Protein AF-A0A523T835-F1 (afdb_monomer)

Radius of gyration: 15.01 Å; Cα contacts (8 Å, |Δi|>4): 104; chains: 1; bounding box: 53×27×34 Å

Structure (mmCIF, N/CA/C/O backbone):
data_AF-A0A523T835-F1
#
_entry.id   AF-A0A523T835-F1
#
loop_
_atom_site.group_PDB
_atom_site.id
_atom_site.type_symbol
_atom_site.label_atom_id
_atom_site.label_alt_id
_atom_site.label_comp_id
_atom_site.label_asym_id
_atom_site.label_entity_id
_atom_site.label_seq_id
_atom_site.pdbx_PDB_ins_code
_atom_site.Cartn_x
_atom_site.Cartn_y
_atom_site.Cartn_z
_atom_site.occupancy
_atom_site.B_iso_or_equiv
_atom_site.auth_seq_id
_atom_site.auth_comp_id
_atom_site.auth_asym_id
_atom_site.auth_atom_id
_atom_site.pdbx_PDB_model_num
ATOM 1 N N . MET A 1 1 ? -20.025 5.435 13.285 1.00 67.69 1 MET A N 1
ATOM 2 C CA . MET A 1 1 ? -20.430 5.707 11.892 1.00 67.69 1 MET A CA 1
ATOM 3 C C . MET A 1 1 ? -19.232 6.279 11.142 1.00 67.69 1 MET A C 1
ATOM 5 O O . MET A 1 1 ? -18.517 7.094 11.726 1.00 67.69 1 MET A O 1
ATOM 9 N N . ILE A 1 2 ? -18.955 5.784 9.934 1.00 79.88 2 ILE A N 1
ATOM 10 C CA . ILE A 1 2 ? -17.940 6.351 9.030 1.00 79.88 2 ILE A CA 1
ATOM 11 C C . ILE A 1 2 ? -18.500 7.686 8.517 1.00 79.88 2 ILE A C 1
ATOM 13 O O . ILE A 1 2 ? -19.673 7.741 8.165 1.00 79.88 2 ILE A O 1
ATOM 17 N N . THR A 1 3 ? -17.712 8.759 8.558 1.00 91.94 3 THR A N 1
ATOM 18 C CA . THR A 1 3 ? -18.139 10.083 8.076 1.00 91.94 3 THR A CA 1
ATOM 19 C C . THR A 1 3 ? -17.921 10.203 6.568 1.00 91.94 3 THR A C 1
ATOM 21 O O . THR A 1 3 ? -17.078 9.491 6.020 1.00 91.94 3 THR A O 1
ATOM 24 N N . GLU A 1 4 ? -18.611 11.138 5.909 1.00 91.50 4 GLU A N 1
ATOM 25 C CA . GLU A 1 4 ? -18.407 11.440 4.479 1.00 91.50 4 GLU A CA 1
ATOM 26 C C . GLU A 1 4 ? -16.932 11.733 4.164 1.00 91.50 4 GLU A C 1
ATOM 28 O O . GLU A 1 4 ? -16.380 11.194 3.209 1.00 91.50 4 GLU A O 1
ATOM 33 N N . ASN A 1 5 ? -16.239 12.472 5.040 1.00 93.88 5 ASN A N 1
ATOM 34 C CA . ASN A 1 5 ? -14.802 12.731 4.898 1.00 93.88 5 ASN A CA 1
ATOM 35 C C . ASN A 1 5 ? -13.959 11.445 4.901 1.00 93.88 5 ASN A C 1
ATOM 37 O O . ASN A 1 5 ? -12.998 11.339 4.143 1.00 93.88 5 ASN A O 1
ATOM 41 N N . ILE A 1 6 ? -14.301 10.457 5.739 1.00 95.06 6 ILE A N 1
ATOM 42 C CA . ILE A 1 6 ? -13.588 9.171 5.754 1.00 95.06 6 ILE A CA 1
ATOM 43 C C . ILE A 1 6 ? -13.910 8.379 4.486 1.00 95.06 6 ILE A C 1
ATOM 45 O O . ILE A 1 6 ? -13.009 7.759 3.934 1.00 95.06 6 ILE A O 1
ATOM 49 N N . GLN A 1 7 ? -15.154 8.407 3.998 1.00 95.94 7 GLN A N 1
ATOM 50 C CA . GLN A 1 7 ? -15.514 7.747 2.737 1.00 95.94 7 GLN A CA 1
ATOM 51 C C . GLN A 1 7 ? -14.749 8.344 1.553 1.00 95.94 7 GLN A C 1
ATOM 53 O O . GLN A 1 7 ? -14.174 7.593 0.769 1.00 95.94 7 GLN A O 1
ATOM 58 N N . ALA A 1 8 ? -14.670 9.674 1.466 1.00 97.25 8 ALA A N 1
ATOM 59 C CA . ALA A 1 8 ? -13.894 10.365 0.441 1.00 97.25 8 ALA A CA 1
ATOM 60 C C . ALA A 1 8 ? -12.400 10.015 0.527 1.00 97.25 8 ALA A C 1
ATOM 62 O O . ALA A 1 8 ? -11.775 9.707 -0.485 1.00 97.25 8 ALA A O 1
ATOM 63 N N . LEU A 1 9 ? -11.833 9.983 1.740 1.00 96.50 9 LEU A N 1
ATOM 64 C CA . LEU A 1 9 ? -10.443 9.577 1.944 1.00 96.50 9 LEU A CA 1
ATOM 65 C C . LEU A 1 9 ? -10.204 8.118 1.533 1.00 96.50 9 LEU A C 1
ATOM 67 O O . LEU A 1 9 ? -9.196 7.824 0.899 1.00 96.50 9 LEU A O 1
ATOM 71 N N . VAL A 1 10 ? -11.112 7.205 1.882 1.00 97.94 10 VAL A N 1
ATOM 72 C CA . VAL A 1 10 ? -11.040 5.793 1.481 1.00 97.94 10 VAL A CA 1
ATOM 73 C C . VAL A 1 10 ? -11.068 5.669 -0.039 1.00 97.94 10 VAL A C 1
ATOM 75 O O . VAL A 1 10 ? -10.192 5.011 -0.591 1.00 97.94 10 VAL A O 1
ATOM 78 N N . ALA A 1 11 ? -12.017 6.330 -0.707 1.00 98.19 11 ALA A N 1
ATOM 79 C CA . ALA A 1 11 ? -12.136 6.308 -2.163 1.00 98.19 11 ALA A CA 1
ATOM 80 C C . ALA A 1 11 ? -10.857 6.823 -2.838 1.00 98.19 11 ALA A C 1
ATOM 82 O O . ALA A 1 11 ? -10.283 6.129 -3.669 1.00 98.19 11 ALA A O 1
ATOM 83 N N . TYR A 1 12 ? -10.342 7.968 -2.386 1.00 98.31 12 TYR A N 1
ATOM 84 C CA . TYR A 1 12 ? -9.093 8.538 -2.891 1.00 98.31 12 TYR A CA 1
ATOM 85 C C . TYR A 1 12 ? -7.884 7.605 -2.696 1.00 98.31 12 TYR A C 1
ATOM 87 O O . TYR A 1 12 ? -7.012 7.491 -3.554 1.00 98.31 12 TYR A O 1
ATOM 95 N N . ARG A 1 13 ? -7.801 6.906 -1.556 1.00 98.31 13 ARG A N 1
ATOM 96 C CA . ARG A 1 13 ? -6.720 5.938 -1.313 1.00 98.31 13 ARG A CA 1
ATOM 97 C C . ARG A 1 13 ? -6.843 4.696 -2.189 1.00 98.31 13 ARG A C 1
ATOM 99 O O . ARG A 1 13 ? -5.814 4.154 -2.572 1.00 98.31 13 ARG A O 1
ATOM 106 N N . LEU A 1 14 ? -8.056 4.249 -2.497 1.00 98.69 14 LEU A N 1
ATOM 107 C CA . LEU A 1 14 ? -8.262 3.138 -3.425 1.00 98.69 14 LEU A CA 1
ATOM 108 C C . LEU A 1 14 ? -7.921 3.540 -4.864 1.00 98.69 14 LEU A C 1
ATOM 110 O O . LEU A 1 14 ? -7.221 2.788 -5.524 1.00 98.69 14 LEU A O 1
ATOM 114 N N . GLU A 1 15 ? -8.270 4.754 -5.293 1.00 98.81 15 GLU A N 1
ATOM 115 C CA . GLU A 1 15 ? -7.841 5.302 -6.590 1.00 98.81 15 GLU A CA 1
ATOM 116 C C . GLU A 1 15 ? -6.309 5.303 -6.719 1.00 98.81 15 GLU A C 1
ATOM 118 O O . GLU A 1 15 ? -5.756 4.745 -7.663 1.00 98.81 15 GLU A O 1
ATOM 123 N N . GLN A 1 16 ? -5.597 5.804 -5.703 1.00 98.75 16 GLN A N 1
ATOM 124 C CA . GLN A 1 16 ? -4.128 5.748 -5.659 1.00 98.75 16 GLN A CA 1
ATOM 125 C C . GLN A 1 16 ? -3.577 4.311 -5.703 1.00 98.75 16 GLN A C 1
ATOM 127 O O . GLN A 1 16 ? -2.484 4.076 -6.233 1.00 98.75 16 GLN A O 1
ATOM 132 N N . ALA A 1 17 ? -4.291 3.356 -5.098 1.00 98.81 17 ALA A N 1
ATOM 133 C CA . ALA A 1 17 ? -3.905 1.952 -5.105 1.00 98.81 17 ALA A CA 1
ATOM 134 C C . ALA A 1 17 ? -4.043 1.348 -6.508 1.00 98.81 17 ALA A C 1
ATOM 136 O O . ALA A 1 17 ? -3.103 0.703 -6.976 1.00 98.81 17 ALA A O 1
ATOM 137 N N . ASP A 1 18 ? -5.161 1.615 -7.181 1.00 98.81 18 ASP A N 1
ATOM 138 C CA . ASP A 1 18 ? -5.452 1.141 -8.534 1.00 98.81 18 ASP A CA 1
ATOM 139 C C . ASP A 1 18 ? -4.475 1.744 -9.556 1.00 98.81 18 ASP A C 1
ATOM 141 O O . ASP A 1 18 ? -3.826 1.001 -10.295 1.00 98.81 18 ASP A O 1
ATOM 145 N N . GLU A 1 19 ? -4.243 3.061 -9.514 1.00 98.88 19 GLU A N 1
ATOM 146 C CA . GLU A 1 19 ? -3.241 3.736 -10.356 1.00 98.88 19 GLU A CA 1
ATOM 147 C C . GLU A 1 19 ? -1.838 3.137 -10.178 1.00 98.88 19 GLU A C 1
ATOM 149 O O . GLU A 1 19 ? -1.095 2.923 -11.141 1.00 98.88 19 GLU A O 1
ATOM 154 N N . SER A 1 20 ? -1.455 2.850 -8.929 1.00 98.81 20 SER A N 1
ATOM 155 C CA . SER A 1 20 ? -0.154 2.254 -8.622 1.00 98.81 20 SER A CA 1
ATOM 156 C C . SER A 1 20 ? -0.057 0.814 -9.125 1.00 98.81 20 SER A C 1
ATOM 158 O O . SER A 1 20 ? 1.005 0.408 -9.599 1.00 98.81 20 SER A O 1
ATOM 160 N N . LEU A 1 21 ? -1.141 0.039 -9.046 1.00 98.81 21 LEU A N 1
ATOM 161 C CA . LEU A 1 21 ? -1.182 -1.333 -9.543 1.00 98.81 21 LEU A CA 1
ATOM 162 C C . LEU A 1 21 ? -1.070 -1.374 -11.070 1.00 98.81 21 LEU A C 1
ATOM 164 O O . LEU A 1 21 ? -0.307 -2.178 -11.609 1.00 98.81 21 LEU A O 1
ATOM 168 N N . ASP A 1 22 ? -1.771 -0.483 -11.765 1.00 98.81 22 ASP A N 1
ATOM 169 C CA . ASP A 1 22 ? -1.691 -0.384 -13.220 1.00 98.81 22 ASP A CA 1
ATOM 170 C C . ASP A 1 22 ? -0.304 0.074 -13.675 1.00 98.81 22 ASP A C 1
ATOM 172 O O . ASP A 1 22 ? 0.287 -0.530 -14.574 1.00 98.81 22 ASP A O 1
ATOM 176 N N . ALA A 1 23 ? 0.293 1.049 -12.984 1.00 98.75 23 ALA A N 1
ATOM 177 C CA . ALA A 1 23 ? 1.685 1.418 -13.219 1.00 98.75 23 ALA A CA 1
ATOM 178 C C . ALA A 1 23 ? 2.640 0.232 -12.996 1.00 98.75 23 ALA A C 1
ATOM 180 O O . ALA A 1 23 ? 3.558 0.031 -13.790 1.00 98.75 23 ALA A O 1
ATOM 181 N N . ALA A 1 24 ? 2.431 -0.572 -11.946 1.00 98.62 24 ALA A N 1
ATOM 182 C CA . ALA A 1 24 ? 3.252 -1.751 -11.673 1.00 98.62 24 ALA A CA 1
ATOM 183 C C . ALA A 1 24 ? 3.191 -2.772 -12.817 1.00 98.62 24 ALA A C 1
ATOM 185 O O . ALA A 1 24 ? 4.234 -3.275 -13.232 1.00 98.62 24 ALA A O 1
ATOM 186 N N . ARG A 1 25 ? 1.993 -3.028 -13.361 1.00 98.62 25 ARG A N 1
ATOM 187 C CA . ARG A 1 25 ? 1.786 -3.919 -14.515 1.00 98.62 25 ARG A CA 1
ATOM 188 C C . ARG A 1 25 ? 2.517 -3.416 -15.756 1.00 98.62 25 ARG A C 1
ATOM 190 O O . ARG A 1 25 ? 3.308 -4.153 -16.330 1.00 98.62 25 ARG A O 1
ATOM 197 N N . ILE A 1 26 ? 2.338 -2.139 -16.102 1.00 98.75 26 ILE A N 1
ATOM 198 C CA . ILE A 1 26 ? 3.009 -1.523 -17.258 1.00 98.75 26 ILE A CA 1
ATOM 199 C C . ILE A 1 26 ? 4.533 -1.623 -17.122 1.00 98.75 26 ILE A C 1
ATOM 201 O O . ILE A 1 26 ? 5.226 -1.924 -18.089 1.00 98.75 26 ILE A O 1
ATOM 205 N N . LEU A 1 27 ? 5.077 -1.359 -15.932 1.00 98.38 27 LEU A N 1
ATOM 206 C CA . LEU A 1 27 ? 6.520 -1.421 -15.693 1.00 98.38 27 LEU A CA 1
ATOM 207 C C . LEU A 1 27 ? 7.052 -2.853 -15.793 1.00 98.38 27 LEU A C 1
ATOM 209 O O . LEU A 1 27 ? 8.126 -3.056 -16.360 1.00 98.38 27 LEU A O 1
ATOM 213 N N . LEU A 1 28 ? 6.296 -3.829 -15.292 1.00 97.62 28 LEU A N 1
ATOM 214 C CA . LEU A 1 28 ? 6.645 -5.242 -15.394 1.00 97.62 28 LEU A CA 1
ATOM 215 C C . LEU A 1 28 ? 6.676 -5.704 -16.857 1.00 97.62 28 LEU A C 1
ATOM 217 O O . LEU A 1 28 ? 7.654 -6.312 -17.283 1.00 97.62 28 LEU A O 1
ATOM 221 N N . ASP A 1 29 ? 5.679 -5.318 -17.658 1.00 98.25 29 ASP A N 1
ATOM 222 C CA . ASP A 1 29 ? 5.624 -5.620 -19.098 1.00 98.25 29 ASP A CA 1
ATOM 223 C C . ASP A 1 29 ? 6.797 -5.004 -19.878 1.00 98.25 29 ASP A C 1
ATOM 225 O O . ASP A 1 29 ? 7.175 -5.469 -20.954 1.00 98.25 29 ASP A O 1
ATOM 229 N N . ARG A 1 30 ? 7.394 -3.938 -19.335 1.00 97.94 30 ARG A N 1
ATOM 230 C CA . ARG A 1 30 ? 8.580 -3.271 -19.885 1.00 97.94 30 ARG A CA 1
ATOM 231 C C . ARG A 1 30 ? 9.889 -3.779 -19.282 1.00 97.94 30 ARG A C 1
ATOM 233 O O . ARG A 1 30 ? 10.927 -3.180 -19.554 1.00 97.94 30 ARG A O 1
ATOM 240 N N . THR A 1 31 ? 9.871 -4.859 -18.498 1.00 95.94 31 THR A N 1
ATOM 241 C CA . THR A 1 31 ? 11.047 -5.435 -17.809 1.00 95.94 31 THR A CA 1
ATOM 242 C C . THR A 1 31 ? 11.747 -4.451 -16.860 1.00 95.94 31 THR A C 1
ATOM 244 O O . THR A 1 31 ? 12.948 -4.526 -16.611 1.00 95.94 31 THR A O 1
ATOM 247 N N . LEU A 1 32 ? 10.993 -3.484 -16.327 1.00 96.12 32 LEU A N 1
ATOM 248 C CA . LEU A 1 32 ? 11.469 -2.495 -15.359 1.00 96.12 32 LEU A CA 1
ATOM 249 C C . LEU A 1 32 ? 11.180 -2.972 -13.930 1.00 96.12 32 LEU A C 1
ATOM 251 O O . LEU A 1 32 ? 10.494 -2.296 -13.160 1.00 96.12 32 LEU A O 1
ATOM 255 N N . ASP A 1 33 ? 11.718 -4.140 -13.574 1.00 93.81 33 ASP A N 1
ATOM 256 C CA . ASP A 1 33 ? 11.348 -4.913 -12.379 1.00 93.81 33 ASP A CA 1
ATOM 257 C C . ASP A 1 33 ? 11.463 -4.116 -11.078 1.00 93.81 33 ASP A C 1
ATOM 259 O O . ASP A 1 33 ? 10.538 -4.100 -10.267 1.00 93.81 33 ASP A O 1
ATOM 263 N N . ARG A 1 34 ? 12.564 -3.377 -10.893 1.00 94.50 34 ARG A N 1
ATOM 264 C CA . ARG A 1 34 ? 12.763 -2.523 -9.710 1.00 94.50 34 ARG A CA 1
ATOM 265 C C . ARG A 1 34 ? 11.619 -1.521 -9.543 1.00 94.50 34 ARG A C 1
ATOM 267 O O . ARG A 1 34 ? 11.093 -1.340 -8.445 1.00 94.50 34 ARG A O 1
ATOM 274 N N . SER A 1 35 ? 11.245 -0.848 -10.628 1.00 96.25 35 SER A N 1
ATOM 275 C CA . SER A 1 35 ? 10.170 0.141 -10.608 1.00 96.25 35 SER A CA 1
ATOM 276 C C . SER A 1 35 ? 8.806 -0.532 -10.453 1.00 96.25 35 SER A C 1
ATOM 278 O O . SER A 1 35 ? 7.955 -0.002 -9.740 1.00 96.25 35 SER A O 1
ATOM 280 N N . ALA A 1 36 ? 8.610 -1.706 -11.056 1.00 97.88 36 ALA A N 1
ATOM 281 C CA . ALA A 1 36 ? 7.391 -2.495 -10.915 1.00 97.88 36 ALA A CA 1
ATOM 282 C C . ALA A 1 36 ? 7.158 -2.925 -9.457 1.00 97.88 36 ALA A C 1
ATOM 284 O O . ALA A 1 36 ? 6.082 -2.685 -8.916 1.00 97.88 36 ALA A O 1
ATOM 285 N N . VAL A 1 37 ? 8.187 -3.457 -8.786 1.00 97.50 37 VAL A N 1
ATOM 286 C CA . VAL A 1 37 ? 8.158 -3.815 -7.355 1.00 97.50 37 VAL A CA 1
ATOM 287 C C . VAL A 1 37 ? 7.789 -2.611 -6.495 1.00 97.50 37 VAL A C 1
ATOM 289 O O . VAL A 1 37 ? 6.943 -2.715 -5.605 1.00 97.50 37 VAL A O 1
ATOM 292 N N . ASN A 1 38 ? 8.402 -1.454 -6.759 1.00 97.69 38 ASN A N 1
ATOM 293 C CA . ASN A 1 38 ? 8.093 -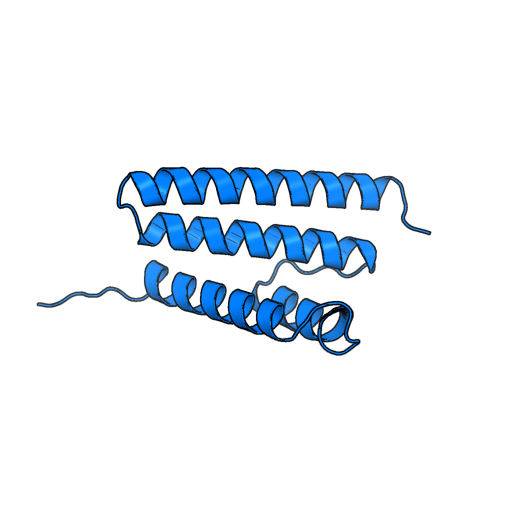0.233 -6.026 1.00 97.69 38 ASN A CA 1
ATOM 294 C C . ASN A 1 38 ? 6.609 0.128 -6.152 1.00 97.69 38 ASN A C 1
ATOM 296 O O . ASN A 1 38 ? 5.937 0.314 -5.135 1.00 97.69 38 ASN A O 1
ATOM 300 N N . ARG A 1 39 ? 6.076 0.151 -7.377 1.00 98.38 39 ARG A N 1
ATOM 301 C CA . ARG A 1 39 ? 4.666 0.472 -7.621 1.00 98.38 39 ARG A CA 1
ATOM 302 C C . ARG A 1 39 ? 3.708 -0.568 -7.042 1.00 98.38 39 ARG A C 1
ATOM 304 O O . ARG A 1 39 ? 2.713 -0.177 -6.436 1.00 98.38 39 ARG A O 1
ATOM 311 N N . ALA A 1 40 ? 4.045 -1.854 -7.112 1.00 98.50 40 ALA A N 1
ATOM 312 C CA . ALA A 1 40 ? 3.253 -2.922 -6.507 1.00 98.50 40 ALA A CA 1
ATOM 313 C C . ALA A 1 40 ? 3.140 -2.752 -4.983 1.00 98.50 40 ALA A C 1
ATOM 315 O O . ALA A 1 40 ? 2.044 -2.827 -4.428 1.00 98.50 40 ALA A O 1
ATOM 316 N N . TYR A 1 41 ? 4.245 -2.434 -4.301 1.00 98.50 41 TYR A N 1
ATOM 317 C CA . TYR A 1 41 ? 4.202 -2.140 -2.870 1.00 98.50 41 TYR A CA 1
ATOM 318 C C . TYR A 1 41 ? 3.342 -0.905 -2.555 1.00 98.50 41 TYR A C 1
ATOM 320 O O . TYR A 1 41 ? 2.556 -0.932 -1.608 1.00 98.50 41 TYR A O 1
ATOM 328 N N . TYR A 1 42 ? 3.462 0.179 -3.332 1.00 98.56 42 TYR A N 1
ATOM 329 C CA . TYR A 1 42 ? 2.648 1.377 -3.102 1.00 98.56 42 TYR A CA 1
ATOM 330 C C . TYR A 1 42 ? 1.152 1.111 -3.289 1.00 98.56 42 TYR A C 1
ATOM 332 O O . TYR A 1 42 ? 0.365 1.612 -2.486 1.00 98.56 42 TYR A O 1
ATOM 340 N N . ALA A 1 43 ? 0.763 0.263 -4.245 1.00 98.81 43 ALA A N 1
ATOM 341 C CA . ALA A 1 43 ? -0.623 -0.178 -4.386 1.00 98.81 43 ALA A CA 1
ATOM 342 C C . ALA A 1 43 ? -1.148 -0.812 -3.084 1.00 98.81 43 ALA A C 1
ATOM 344 O O . ALA A 1 43 ? -2.172 -0.395 -2.539 1.00 98.81 43 ALA A O 1
ATOM 345 N N . MET A 1 44 ? -0.388 -1.752 -2.513 1.00 98.69 44 MET A N 1
ATOM 346 C CA . MET A 1 44 ? -0.740 -2.390 -1.239 1.00 98.69 44 MET A CA 1
ATOM 347 C C . MET A 1 44 ? -0.755 -1.392 -0.074 1.00 98.69 44 MET A C 1
ATOM 349 O O . MET A 1 44 ? -1.653 -1.422 0.767 1.00 98.69 44 MET A O 1
ATOM 353 N N . PHE A 1 45 ? 0.220 -0.483 -0.023 1.00 98.69 45 PHE A N 1
ATOM 354 C CA . PHE A 1 45 ? 0.315 0.532 1.022 1.00 98.69 45 PHE A CA 1
ATOM 355 C C . PHE A 1 45 ? -0.904 1.461 1.020 1.00 98.69 45 PHE A C 1
ATOM 357 O O . PHE A 1 45 ? -1.479 1.712 2.080 1.00 98.69 45 PHE A O 1
ATOM 364 N N . TYR A 1 46 ? -1.341 1.935 -0.148 1.00 98.75 46 TYR A N 1
ATOM 365 C CA . TYR A 1 46 ? -2.526 2.781 -0.250 1.00 98.75 46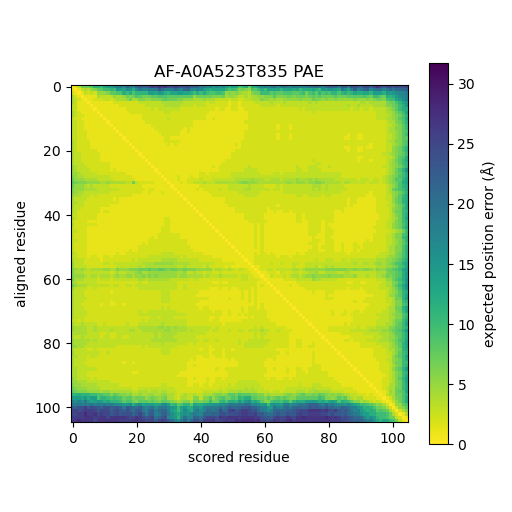 TYR A CA 1
ATOM 366 C C . TYR A 1 46 ? -3.811 2.034 0.120 1.00 98.75 46 TYR A C 1
ATOM 368 O O . TYR A 1 46 ? -4.618 2.579 0.876 1.00 98.75 46 TYR A O 1
ATOM 376 N N . ALA A 1 47 ? -3.956 0.769 -0.285 1.00 98.62 47 ALA A N 1
ATOM 377 C CA . ALA A 1 47 ? -5.070 -0.072 0.152 1.00 98.62 47 ALA A CA 1
ATOM 378 C C . ALA A 1 47 ? -5.101 -0.240 1.686 1.00 98.62 47 ALA A C 1
ATOM 380 O O . ALA A 1 47 ? -6.156 -0.123 2.314 1.00 98.62 47 ALA A O 1
ATOM 381 N N . VAL A 1 48 ? -3.940 -0.425 2.324 1.00 98.62 48 VAL A N 1
ATOM 382 C CA . VAL A 1 48 ? -3.828 -0.469 3.791 1.00 98.62 48 VAL A CA 1
ATOM 383 C C . VAL A 1 48 ? -4.209 0.868 4.428 1.00 98.62 48 VAL A C 1
ATOM 385 O O . VAL A 1 48 ? -4.928 0.877 5.426 1.00 98.62 48 VAL A O 1
ATOM 388 N N . LEU A 1 49 ? -3.785 2.006 3.869 1.00 98.44 49 LEU A N 1
ATOM 389 C CA . LEU A 1 49 ? -4.207 3.321 4.368 1.00 98.44 49 LEU A CA 1
ATOM 390 C C . LEU A 1 49 ? -5.726 3.510 4.265 1.00 98.44 49 LEU A C 1
ATOM 392 O O . LEU A 1 49 ? -6.326 4.059 5.191 1.00 98.44 49 LEU A O 1
ATOM 396 N N . ALA A 1 50 ? -6.350 3.021 3.190 1.00 98.19 50 ALA A N 1
ATOM 397 C CA . ALA A 1 50 ? -7.802 3.026 3.038 1.00 98.19 50 ALA A CA 1
ATOM 398 C C . ALA A 1 50 ? -8.471 2.214 4.162 1.00 98.19 50 ALA A C 1
ATOM 400 O O . ALA A 1 50 ? -9.353 2.716 4.859 1.00 98.19 50 ALA A O 1
ATOM 401 N N . LEU A 1 51 ? -7.993 0.992 4.423 1.00 97.88 51 LEU A N 1
ATOM 402 C CA . LEU A 1 51 ? -8.488 0.159 5.524 1.00 97.88 51 LEU A CA 1
ATOM 403 C C . LEU A 1 51 ? -8.336 0.855 6.883 1.00 97.88 51 LEU A C 1
ATOM 405 O O . LEU A 1 51 ? -9.293 0.923 7.655 1.00 97.88 51 LEU A O 1
ATOM 409 N N . LEU A 1 52 ? -7.164 1.416 7.178 1.00 97.81 52 LEU A N 1
ATOM 410 C CA . LEU A 1 52 ? -6.900 2.106 8.443 1.00 97.81 52 LEU A CA 1
ATOM 411 C C . LEU A 1 52 ? -7.811 3.322 8.649 1.00 97.81 52 LEU A C 1
ATOM 413 O O . LEU A 1 52 ? -8.313 3.519 9.762 1.00 97.81 52 LEU A O 1
ATOM 417 N N . ALA A 1 53 ? -8.117 4.065 7.583 1.00 96.81 53 ALA A N 1
ATOM 418 C CA . ALA A 1 53 ? -9.061 5.176 7.635 1.00 96.81 53 ALA A CA 1
ATOM 419 C C . ALA A 1 53 ? -10.458 4.725 8.106 1.00 96.81 53 ALA A C 1
ATOM 421 O O . ALA A 1 53 ? -11.068 5.397 8.941 1.00 96.81 53 ALA A O 1
ATOM 422 N N . THR A 1 54 ? -10.935 3.539 7.694 1.00 95.69 54 THR A N 1
ATOM 423 C CA . THR A 1 54 ? -12.226 2.987 8.172 1.00 95.69 54 THR A CA 1
ATOM 424 C C . THR A 1 54 ? -12.258 2.747 9.687 1.00 95.69 54 THR A C 1
ATOM 426 O O . THR A 1 54 ? -13.323 2.776 10.307 1.00 95.69 54 THR A O 1
ATOM 429 N N . ARG A 1 55 ? -11.085 2.559 10.306 1.00 94.75 55 ARG A N 1
ATOM 430 C CA . ARG A 1 55 ? -10.894 2.384 11.754 1.00 94.75 55 ARG A CA 1
ATOM 431 C C . ARG A 1 55 ? -10.432 3.665 12.454 1.00 94.75 55 ARG A C 1
ATOM 433 O O . ARG A 1 55 ? -10.058 3.602 13.624 1.00 94.75 55 ARG A O 1
ATOM 440 N N . LYS A 1 56 ? -10.462 4.818 11.770 1.00 94.06 56 LYS A N 1
ATOM 441 C CA . LYS A 1 56 ? -9.959 6.112 12.274 1.00 94.06 56 LYS A CA 1
ATOM 442 C C . LYS A 1 56 ? -8.514 6.015 12.781 1.00 94.06 56 LYS A C 1
ATOM 444 O O . LYS A 1 56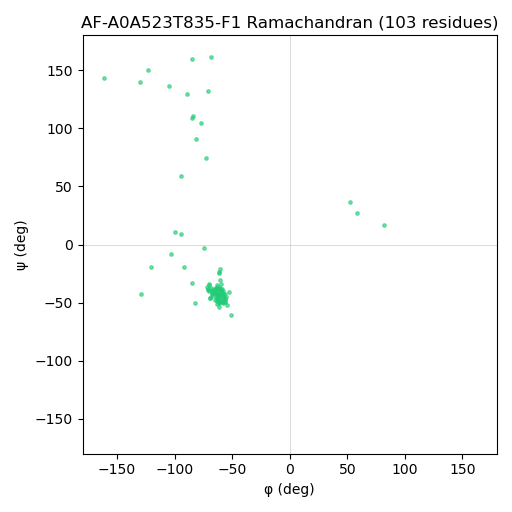 ? -8.152 6.600 13.801 1.00 94.06 56 LYS A O 1
ATOM 449 N N . ARG A 1 57 ? -7.701 5.204 12.102 1.00 95.00 57 ARG A N 1
ATOM 450 C CA . ARG A 1 57 ? -6.264 5.079 12.336 1.00 95.00 57 ARG A CA 1
ATOM 451 C C . ARG A 1 57 ? -5.536 5.796 11.215 1.00 95.00 57 ARG A C 1
ATOM 453 O O . ARG A 1 57 ? -5.872 5.624 10.049 1.00 95.00 57 ARG A O 1
ATOM 460 N N . GLU A 1 58 ? -4.508 6.547 11.575 1.00 89.69 58 GLU A N 1
ATOM 461 C CA . GLU A 1 58 ? -3.714 7.308 10.621 1.00 89.69 58 GLU A CA 1
ATOM 462 C C . GLU A 1 58 ? -2.231 7.045 10.845 1.00 89.69 58 GLU A C 1
ATOM 464 O O . GLU A 1 58 ? -1.749 6.924 11.972 1.00 89.69 58 GLU A O 1
ATOM 469 N N . THR A 1 59 ? -1.504 6.931 9.744 1.00 95.06 59 THR A N 1
ATOM 470 C CA . THR A 1 59 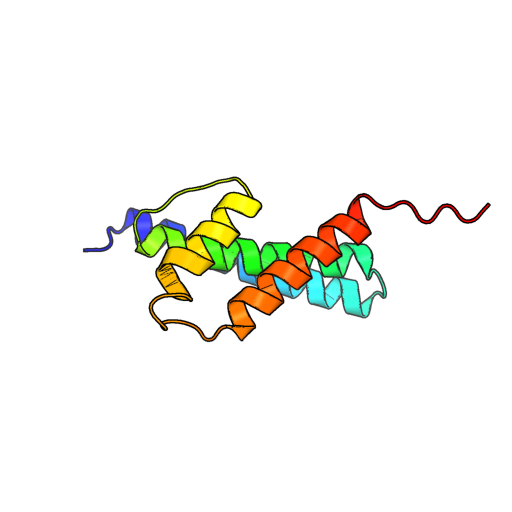? -0.048 6.854 9.723 1.00 95.06 59 THR A CA 1
ATOM 471 C C . THR A 1 59 ? 0.426 7.205 8.324 1.00 95.06 59 THR A C 1
ATOM 473 O O . THR A 1 59 ? -0.196 6.836 7.332 1.00 95.06 59 THR A O 1
ATOM 476 N N . SER A 1 60 ? 1.554 7.896 8.240 1.00 90.44 60 SER A N 1
ATOM 477 C CA . SER A 1 60 ? 2.285 8.111 6.989 1.00 90.44 60 SER A CA 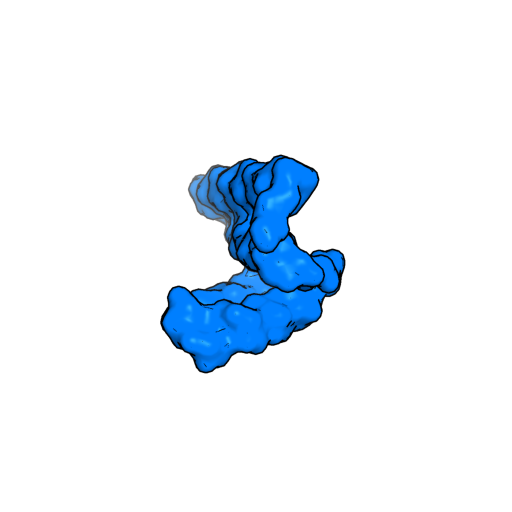1
ATOM 478 C C . SER A 1 60 ? 3.521 7.215 6.882 1.00 90.44 60 SER A C 1
ATOM 480 O O . SER A 1 60 ? 4.162 7.156 5.837 1.00 90.44 60 SER A O 1
ATOM 482 N N . LYS A 1 61 ? 3.869 6.498 7.959 1.00 96.81 61 LYS A N 1
ATOM 483 C CA . LYS A 1 61 ? 5.055 5.641 8.022 1.00 96.81 61 LYS A CA 1
ATOM 484 C C . LYS A 1 61 ? 4.714 4.233 7.548 1.00 96.81 61 LYS A C 1
ATOM 486 O O . LYS A 1 61 ? 3.801 3.613 8.090 1.00 96.81 61 LYS A O 1
ATOM 491 N N . HIS A 1 62 ? 5.514 3.708 6.621 1.00 96.75 62 HIS A N 1
ATOM 492 C CA . HIS A 1 62 ? 5.390 2.354 6.071 1.00 96.75 62 HIS A CA 1
ATOM 493 C C . HIS A 1 62 ? 5.299 1.263 7.147 1.00 96.75 62 HIS A C 1
ATOM 495 O O . HIS A 1 62 ? 4.259 0.625 7.277 1.00 96.75 62 HIS A O 1
ATOM 501 N N . GLY A 1 63 ? 6.321 1.121 7.999 1.00 96.94 63 GLY A N 1
ATOM 502 C CA . GLY A 1 63 ? 6.307 0.113 9.070 1.00 96.94 63 GLY A CA 1
ATOM 503 C C . GLY A 1 63 ? 5.152 0.292 10.066 1.00 96.94 63 GLY A C 1
ATOM 504 O O . GLY A 1 63 ? 4.622 -0.686 10.591 1.00 96.94 63 GLY A O 1
ATOM 505 N N . GLY A 1 64 ? 4.704 1.536 10.279 1.00 97.88 64 GLY A N 1
ATOM 506 C CA . GLY A 1 64 ? 3.526 1.835 11.096 1.00 97.88 64 GLY A CA 1
ATOM 507 C C . GLY A 1 64 ? 2.225 1.339 10.460 1.00 97.88 64 GLY A C 1
ATOM 508 O O . GLY A 1 64 ? 1.393 0.769 11.159 1.00 97.88 64 GLY A O 1
ATOM 509 N N . ALA A 1 65 ? 2.064 1.503 9.144 1.00 98.25 65 ALA A N 1
ATOM 510 C CA . ALA A 1 65 ? 0.894 1.012 8.415 1.00 98.25 65 ALA A CA 1
ATOM 511 C C . ALA A 1 65 ? 0.813 -0.515 8.444 1.00 98.25 65 ALA A C 1
ATOM 513 O O . ALA A 1 65 ? -0.240 -1.055 8.765 1.00 98.25 65 ALA A O 1
ATOM 514 N N . ILE A 1 66 ? 1.937 -1.195 8.202 1.00 98.38 66 ILE A N 1
ATOM 515 C CA . ILE A 1 66 ? 2.028 -2.659 8.249 1.00 98.38 66 ILE A CA 1
ATOM 516 C C . ILE A 1 66 ? 1.687 -3.175 9.656 1.00 98.38 66 ILE A C 1
ATOM 518 O O . ILE A 1 66 ? 0.811 -4.020 9.821 1.00 98.38 66 ILE A O 1
ATOM 522 N N . SER A 1 67 ? 2.294 -2.589 10.693 1.00 98.19 67 SER A N 1
ATOM 523 C CA . SER A 1 67 ? 2.040 -2.983 12.086 1.00 98.19 67 SER A CA 1
ATOM 524 C C . SER A 1 67 ? 0.576 -2.789 12.496 1.00 98.19 67 SER A C 1
ATOM 526 O O . SER A 1 67 ? 0.008 -3.608 13.224 1.00 98.19 67 SER A O 1
ATOM 528 N N . LEU A 1 68 ? -0.048 -1.693 12.051 1.00 98.38 68 LEU A N 1
ATOM 529 C CA . LEU A 1 68 ? -1.460 -1.433 12.312 1.00 98.38 68 LEU A CA 1
ATOM 530 C C . LEU A 1 68 ? -2.367 -2.372 11.514 1.00 98.38 68 LEU A C 1
ATOM 532 O O . LEU A 1 68 ? -3.355 -2.841 12.072 1.00 98.38 68 LEU A O 1
ATOM 536 N N . PHE A 1 69 ? -2.033 -2.688 10.262 1.00 98.56 69 PHE A N 1
ATOM 537 C CA . PHE A 1 69 ? -2.764 -3.672 9.463 1.00 98.56 69 PHE A CA 1
ATOM 538 C C . PHE A 1 69 ? -2.779 -5.041 10.151 1.00 98.56 69 PHE A C 1
ATOM 540 O O . PHE A 1 69 ? -3.848 -5.608 10.397 1.00 98.56 69 PHE A O 1
ATOM 547 N N . ASP A 1 70 ? -1.608 -5.515 10.577 1.00 98.31 70 ASP A N 1
ATOM 548 C CA . ASP A 1 70 ? -1.480 -6.777 11.300 1.00 98.31 70 ASP A CA 1
ATOM 549 C C . ASP A 1 70 ? -2.330 -6.778 12.573 1.00 98.31 70 ASP A C 1
ATOM 551 O O . ASP A 1 70 ? -3.047 -7.737 12.864 1.00 98.31 70 ASP A O 1
ATOM 555 N N . LYS A 1 71 ? -2.276 -5.684 13.340 1.00 98.12 71 LYS A N 1
ATOM 556 C CA . LYS A 1 71 ? -2.993 -5.555 14.610 1.00 98.12 71 LYS A CA 1
ATOM 557 C C . LYS A 1 71 ? -4.511 -5.473 14.444 1.00 98.12 71 LYS A C 1
ATOM 559 O O . LYS A 1 71 ? -5.224 -6.105 15.218 1.00 98.12 71 LYS A O 1
ATOM 564 N N . GLU A 1 72 ? -4.996 -4.660 13.513 1.00 97.56 72 GLU A N 1
ATOM 565 C CA . GLU A 1 72 ? -6.409 -4.263 13.427 1.00 97.56 72 GLU A CA 1
ATOM 566 C C . GLU A 1 72 ? -7.237 -5.183 12.513 1.00 97.56 72 GLU A C 1
ATOM 568 O O . GLU A 1 72 ? -8.466 -5.213 12.638 1.00 97.56 72 GLU A O 1
ATOM 573 N N . PHE A 1 73 ? -6.581 -5.936 11.619 1.00 98.19 73 PHE A N 1
ATOM 574 C CA . PHE A 1 73 ? -7.240 -6.718 10.568 1.00 98.19 73 PHE A CA 1
ATOM 575 C C . PHE A 1 73 ? -6.790 -8.182 10.506 1.00 98.19 73 PHE A C 1
ATOM 577 O O . PHE A 1 73 ? -7.6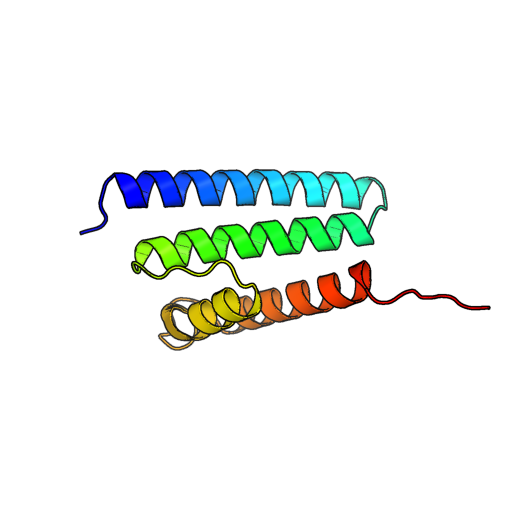33 -9.070 10.394 1.00 98.19 73 PHE A O 1
ATOM 584 N N . VAL A 1 74 ? -5.492 -8.469 10.631 1.00 98.31 74 VAL A N 1
ATOM 585 C CA . VAL A 1 74 ? -4.995 -9.854 10.521 1.00 98.31 74 VAL A CA 1
ATOM 586 C C . VAL A 1 74 ? -5.154 -10.613 11.839 1.00 98.31 74 VAL A C 1
ATOM 588 O O . VAL A 1 74 ? -5.740 -11.692 11.862 1.00 98.31 74 VAL A O 1
ATOM 591 N N . LYS A 1 75 ? -4.695 -10.049 12.966 1.00 97.81 75 LYS A N 1
ATOM 592 C CA . LYS A 1 75 ? -4.827 -10.681 14.295 1.00 97.81 75 LYS A CA 1
ATOM 593 C C . LYS A 1 75 ? -6.283 -10.977 14.685 1.00 97.81 75 LYS A C 1
ATOM 595 O O . LYS A 1 75 ? -6.513 -12.055 15.225 1.00 97.81 75 LYS A O 1
ATOM 600 N N . PRO A 1 76 ? -7.266 -10.098 14.403 1.00 97.50 76 PRO A N 1
ATOM 601 C CA . PRO A 1 76 ? -8.677 -10.393 14.653 1.00 97.50 76 PRO A CA 1
ATOM 602 C C . PRO A 1 76 ? -9.306 -11.376 13.652 1.00 97.50 76 PRO A C 1
ATOM 604 O O . PRO A 1 76 ? -10.480 -11.696 13.798 1.00 97.50 76 PRO A O 1
ATOM 607 N N . GLY A 1 77 ? -8.571 -11.828 12.627 1.00 97.69 77 GLY A N 1
ATOM 608 C CA . GLY A 1 77 ? -9.056 -12.791 11.634 1.00 97.69 77 GLY A CA 1
ATOM 609 C C . GLY A 1 77 ? -9.896 -12.193 10.501 1.00 97.69 77 GLY A C 1
ATOM 610 O O . GLY A 1 77 ? -10.584 -12.935 9.812 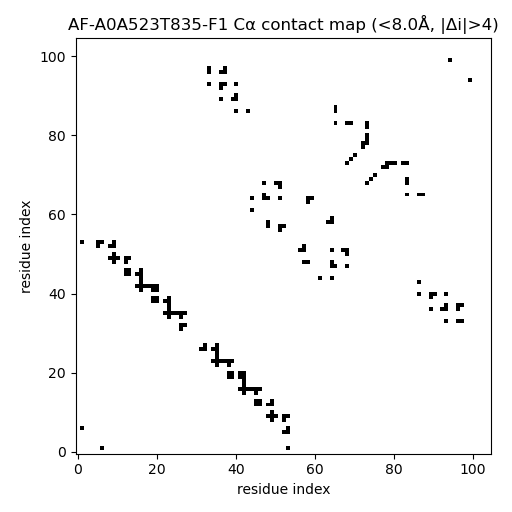1.00 97.69 77 GLY A O 1
ATOM 611 N N . THR A 1 78 ? -9.857 -10.871 10.288 1.00 98.06 78 THR A N 1
ATOM 612 C CA . THR A 1 78 ? -10.553 -10.233 9.149 1.00 98.06 78 THR A CA 1
ATOM 613 C C . THR A 1 78 ? -9.870 -10.578 7.824 1.00 98.06 78 THR A C 1
ATOM 615 O O . THR A 1 78 ? -10.537 -10.766 6.813 1.00 98.06 78 THR A O 1
ATOM 618 N N . PHE A 1 79 ? -8.541 -10.695 7.844 1.00 97.94 79 PHE A N 1
ATOM 619 C CA . PHE A 1 79 ? -7.728 -11.188 6.735 1.00 97.94 79 PHE A CA 1
ATOM 620 C C . PHE A 1 79 ? -6.893 -12.382 7.196 1.00 97.94 79 PHE A C 1
ATOM 622 O O . PHE A 1 79 ? -6.501 -12.471 8.362 1.00 97.94 79 PHE A O 1
ATOM 629 N N . THR A 1 80 ? -6.592 -13.292 6.271 1.00 98.12 80 THR A N 1
ATOM 630 C CA . THR A 1 80 ? -5.676 -14.406 6.533 1.00 98.12 80 THR A CA 1
ATOM 631 C C . THR A 1 80 ? -4.246 -13.896 6.729 1.00 98.12 80 THR A C 1
ATOM 633 O O . THR A 1 80 ? -3.883 -12.793 6.309 1.00 98.12 80 THR A O 1
ATOM 636 N N . LYS A 1 81 ? -3.395 -14.724 7.347 1.00 97.31 81 LYS A N 1
ATOM 637 C CA . LYS A 1 81 ? -1.973 -14.400 7.562 1.00 97.31 81 LYS A CA 1
ATOM 638 C C . LYS A 1 81 ? -1.202 -14.169 6.257 1.00 97.31 81 LYS A C 1
ATOM 640 O O . LYS A 1 81 ? -0.176 -13.497 6.284 1.00 97.31 81 LYS A O 1
ATOM 645 N N . ASP A 1 82 ? -1.700 -14.679 5.132 1.00 98.25 82 ASP A N 1
ATOM 646 C CA . ASP A 1 82 ? -1.072 -14.493 3.825 1.00 98.25 82 ASP A CA 1
ATOM 647 C C . ASP A 1 82 ? -1.027 -13.027 3.403 1.00 98.25 82 ASP A C 1
ATOM 649 O O . ASP A 1 82 ? 0.002 -12.582 2.911 1.00 98.25 82 ASP A O 1
ATOM 653 N N . PHE A 1 83 ? -2.074 -12.246 3.687 1.00 98.19 83 PHE A N 1
ATOM 654 C CA . PHE A 1 83 ? -2.079 -10.815 3.373 1.00 98.19 83 PHE A CA 1
ATOM 655 C C . PHE A 1 83 ? -1.017 -10.037 4.153 1.00 98.19 83 PHE A C 1
ATOM 657 O O . PHE A 1 83 ? -0.399 -9.131 3.601 1.00 98.19 83 PHE A O 1
ATOM 664 N N . SER A 1 84 ? -0.785 -10.404 5.419 1.00 97.81 84 SER A N 1
ATOM 665 C CA . SER A 1 84 ? 0.326 -9.855 6.206 1.00 97.81 84 SER A CA 1
ATOM 666 C C . SER A 1 84 ? 1.656 -10.211 5.550 1.00 97.81 84 SER A C 1
ATOM 668 O O . SER A 1 84 ? 2.435 -9.324 5.213 1.00 97.81 84 SER A O 1
ATOM 670 N N . ARG A 1 85 ? 1.876 -11.506 5.286 1.00 98.50 85 ARG A N 1
ATOM 671 C CA . ARG A 1 85 ? 3.106 -12.006 4.666 1.00 98.50 85 ARG A CA 1
ATOM 672 C C . ARG A 1 85 ? 3.410 -11.297 3.346 1.00 98.50 85 ARG A C 1
ATOM 674 O O . ARG A 1 85 ? 4.490 -10.743 3.213 1.00 98.50 85 ARG A O 1
ATOM 681 N N . TRP A 1 86 ? 2.456 -11.233 2.418 1.00 98.56 86 TRP A N 1
ATOM 682 C CA . TRP A 1 86 ? 2.654 -10.569 1.127 1.00 98.56 86 TRP A CA 1
ATOM 683 C C . TRP A 1 86 ? 2.988 -9.084 1.273 1.00 98.56 86 TRP A C 1
ATOM 685 O O . TRP A 1 86 ? 3.805 -8.566 0.517 1.00 98.56 86 TRP A O 1
ATOM 695 N N . LEU A 1 87 ? 2.375 -8.393 2.238 1.00 98.56 87 LEU A N 1
ATOM 696 C CA . LEU A 1 87 ? 2.648 -6.980 2.486 1.00 98.56 87 LEU A CA 1
ATOM 697 C C . LEU A 1 87 ? 4.069 -6.758 3.021 1.00 98.56 87 LEU A C 1
ATOM 699 O O . LEU A 1 87 ? 4.753 -5.844 2.557 1.00 98.56 87 LEU A O 1
ATOM 703 N N . HIS A 1 88 ? 4.513 -7.589 3.969 1.00 98.25 88 HIS A N 1
ATOM 704 C CA . HIS A 1 88 ? 5.890 -7.569 4.477 1.00 98.25 88 HIS A CA 1
ATOM 705 C C . HIS A 1 88 ? 6.891 -7.924 3.370 1.00 98.25 88 HIS A C 1
ATOM 707 O O . HIS A 1 88 ? 7.845 -7.180 3.158 1.00 98.25 88 HIS A O 1
ATOM 713 N N . ASP A 1 89 ? 6.630 -8.980 2.599 1.00 98.06 89 ASP A N 1
ATOM 714 C CA . ASP A 1 89 ? 7.495 -9.411 1.496 1.00 98.06 89 ASP A CA 1
ATOM 715 C C . ASP A 1 89 ? 7.636 -8.315 0.427 1.00 98.06 89 ASP A C 1
ATOM 717 O O . ASP A 1 89 ? 8.743 -8.025 -0.028 1.00 98.06 89 ASP A O 1
ATOM 721 N N . ALA A 1 90 ? 6.536 -7.655 0.047 1.00 97.69 90 ALA A N 1
ATOM 722 C CA . ALA A 1 90 ? 6.562 -6.549 -0.909 1.00 97.69 90 ALA A CA 1
ATOM 723 C C . ALA A 1 90 ? 7.333 -5.333 -0.369 1.00 97.69 90 ALA A C 1
ATOM 725 O O . ALA A 1 90 ? 8.072 -4.685 -1.117 1.00 97.69 90 ALA A O 1
ATOM 726 N N . PHE A 1 91 ? 7.192 -5.026 0.925 1.00 97.50 91 PHE A N 1
ATOM 727 C CA . PHE A 1 91 ? 7.944 -3.950 1.569 1.00 97.50 91 PHE A CA 1
ATOM 728 C C . PHE A 1 91 ? 9.449 -4.230 1.556 1.00 97.50 91 PHE A C 1
ATOM 730 O O . PHE A 1 91 ? 10.229 -3.375 1.122 1.00 97.50 91 PHE A O 1
ATOM 737 N N . ASP A 1 92 ? 9.843 -5.435 1.961 1.00 96.25 92 ASP A N 1
ATOM 738 C CA . ASP A 1 92 ? 11.231 -5.889 1.972 1.00 96.25 92 ASP A CA 1
ATOM 739 C C . ASP A 1 92 ? 11.823 -5.906 0.560 1.00 96.25 92 ASP A C 1
ATOM 741 O O . ASP A 1 92 ? 12.927 -5.400 0.335 1.00 96.25 92 ASP A O 1
ATOM 745 N N . LEU A 1 93 ? 11.085 -6.443 -0.417 1.00 95.06 93 LEU A N 1
ATOM 746 C CA . LEU A 1 93 ? 11.517 -6.502 -1.811 1.00 95.06 93 LEU A CA 1
ATOM 747 C C . LEU A 1 93 ? 11.716 -5.099 -2.388 1.00 95.06 93 LEU A C 1
ATOM 749 O O . LEU A 1 93 ? 12.725 -4.853 -3.056 1.00 95.06 93 LEU A O 1
ATOM 753 N N . ARG A 1 94 ? 10.820 -4.151 -2.081 1.00 94.94 94 ARG A N 1
ATOM 754 C CA . ARG A 1 94 ? 11.014 -2.742 -2.440 1.00 94.94 94 ARG A CA 1
ATOM 755 C C . ARG A 1 94 ? 12.267 -2.178 -1.783 1.00 94.94 94 ARG A C 1
ATOM 757 O O . ARG A 1 94 ? 13.066 -1.555 -2.472 1.00 94.94 94 ARG A O 1
ATOM 764 N N . GLN A 1 95 ? 12.455 -2.364 -0.474 1.00 92.88 95 GLN A N 1
ATOM 765 C CA . GLN A 1 95 ? 13.632 -1.828 0.220 1.00 92.88 95 GLN A CA 1
ATOM 766 C C . GLN A 1 95 ? 14.936 -2.343 -0.396 1.00 92.88 95 GLN A C 1
ATOM 768 O O . GLN A 1 95 ? 15.860 -1.560 -0.613 1.00 92.88 95 GLN A O 1
ATOM 773 N N . ARG A 1 96 ? 14.992 -3.634 -0.732 1.00 90.75 96 ARG A N 1
ATOM 774 C CA . ARG A 1 96 ? 16.141 -4.219 -1.428 1.00 90.75 96 ARG A CA 1
ATOM 775 C C . ARG A 1 96 ? 16.319 -3.591 -2.807 1.00 90.75 96 ARG A C 1
ATOM 777 O O . ARG A 1 96 ? 17.385 -3.065 -3.091 1.00 90.75 96 ARG A O 1
ATOM 784 N N . SER A 1 97 ? 15.263 -3.549 -3.612 1.00 86.19 97 SER A N 1
ATOM 785 C CA . SER A 1 97 ? 15.323 -3.024 -4.982 1.00 86.19 97 SER A CA 1
ATOM 786 C C . SER A 1 97 ? 15.694 -1.536 -5.039 1.00 86.19 97 SER A C 1
ATOM 788 O O . SER A 1 97 ? 16.398 -1.106 -5.951 1.00 86.19 97 SER A O 1
ATOM 790 N N . ASP A 1 98 ? 15.244 -0.737 -4.068 1.00 83.44 98 ASP A N 1
ATOM 791 C CA . ASP A 1 98 ? 15.457 0.710 -4.068 1.00 83.44 98 ASP A CA 1
ATOM 792 C C . ASP A 1 98 ? 16.801 1.146 -3.480 1.00 83.44 98 ASP A C 1
ATOM 794 O O . ASP A 1 98 ? 17.375 2.141 -3.942 1.00 83.44 98 ASP A O 1
ATOM 798 N N . TYR A 1 99 ? 17.311 0.415 -2.487 1.00 77.44 99 TYR A N 1
ATOM 799 C CA . TYR A 1 99 ? 18.454 0.855 -1.685 1.00 77.44 99 TYR A CA 1
ATOM 800 C C . TYR A 1 99 ? 19.662 -0.082 -1.735 1.00 77.44 99 TYR A C 1
ATOM 802 O O . TYR A 1 99 ? 20.772 0.373 -1.453 1.00 77.44 99 TYR A O 1
ATOM 810 N N . VAL A 1 100 ? 19.500 -1.350 -2.124 1.00 71.94 100 VAL A N 1
ATOM 811 C CA . VAL A 1 100 ? 20.641 -2.246 -2.343 1.00 71.94 100 VAL A CA 1
ATOM 812 C C . VAL A 1 100 ? 21.156 -2.002 -3.755 1.00 71.94 100 VAL A C 1
ATOM 814 O O . VAL A 1 100 ? 20.494 -2.282 -4.750 1.00 71.94 100 VAL A O 1
ATOM 817 N N . ARG A 1 101 ? 22.350 -1.417 -3.844 1.00 59.69 101 ARG A N 1
ATOM 818 C CA . ARG A 1 101 ? 23.082 -1.331 -5.104 1.00 59.69 101 ARG A CA 1
ATOM 819 C C . ARG A 1 101 ? 23.854 -2.633 -5.288 1.00 59.69 101 ARG A C 1
ATOM 821 O O . ARG A 1 101 ? 24.866 -2.825 -4.618 1.00 59.69 101 ARG A O 1
ATOM 828 N N . ASP A 1 102 ? 23.432 -3.471 -6.227 1.00 57.56 102 ASP A N 1
ATOM 829 C CA . ASP A 1 102 ? 24.287 -4.531 -6.766 1.00 57.56 102 ASP A CA 1
ATOM 830 C C . ASP A 1 102 ? 25.362 -3.898 -7.665 1.00 57.56 102 ASP A C 1
ATOM 832 O O . ASP A 1 102 ? 25.300 -3.949 -8.891 1.00 57.56 102 ASP A O 1
ATOM 836 N N . PHE A 1 103 ? 26.363 -3.255 -7.058 1.00 52.81 103 PHE A N 1
ATOM 837 C CA . PHE A 1 103 ? 27.633 -3.025 -7.741 1.00 52.81 103 PHE A CA 1
ATOM 838 C C . PHE A 1 103 ? 28.446 -4.312 -7.627 1.00 52.81 103 PHE A C 1
ATOM 840 O O . PHE A 1 103 ? 29.178 -4.510 -6.660 1.00 52.81 103 PHE A O 1
ATOM 847 N N . LYS A 1 104 ? 28.308 -5.201 -8.614 1.00 46.19 104 LYS A N 1
ATOM 848 C CA . LYS A 1 104 ? 29.377 -6.157 -8.904 1.00 46.19 104 LYS A CA 1
ATOM 849 C C . LYS A 1 104 ? 30.456 -5.393 -9.669 1.00 46.19 104 LYS A C 1
ATOM 851 O O . LYS A 1 104 ? 30.233 -5.024 -10.820 1.00 46.19 104 LYS A O 1
ATOM 856 N N . VAL A 1 105 ? 31.554 -5.084 -8.981 1.00 43.69 105 VAL A N 1
ATOM 857 C CA . VAL A 1 105 ? 32.838 -4.748 -9.616 1.00 43.69 105 VAL A CA 1
ATOM 858 C C . VAL A 1 105 ? 33.486 -6.049 -10.063 1.00 43.69 105 VAL A C 1
ATOM 860 O O . VAL A 1 105 ? 33.403 -7.023 -9.279 1.00 43.69 105 VAL A O 1
#

Foldseek 3Di:
DQDPVLVVLLVVLQVLLVVLQVVLVVCVVVVVNLSSLVSNLSSLLSNLQSVCSVVVHDDPDLVVSLVCCCVPQDVVPVDDCVSSVVNVVSVVSNCCSPPPDPPPD

Secondary structure (DSSP, 8-state):
---HHHHHHHHHHHHHHHHHHHHHHHHHHTT-HHHHHHHHHHHHHHHHHHHHHHTT-----HHHHHHHHIIIIITTTSS-HHHHHHHHHHHHHHHHHHH------

Nearest PDB structures (foldseek):
  2hsb-assembly1_A  TM=9.147E-01  e=7.183E-04  Archaeoglobus fulgid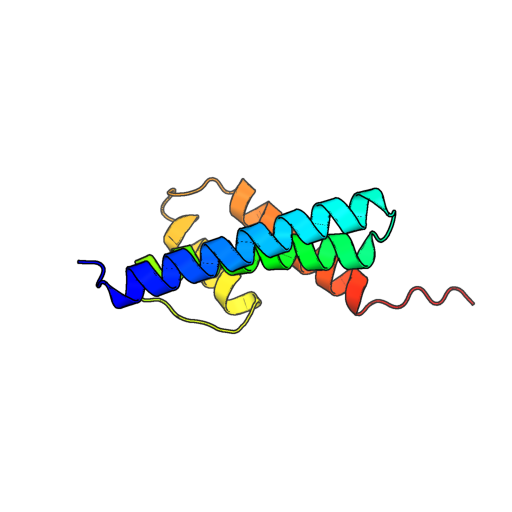us
  3kx9-assembly1_D  TM=4.721E-01  e=1.681E+00  Archaeoglo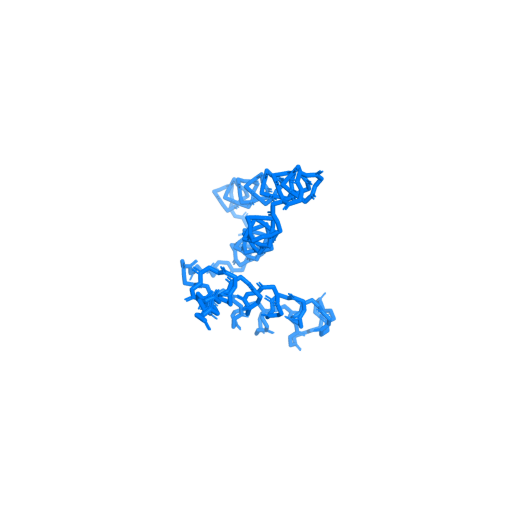bus fulgidus

Sequence (105 aa):
MITENIQALVAYRLEQADESLDAARILLDRTLDRSAVNRAYYAMFYAVLALLATRKRETSKHGGAISLFDKEFVKPGTFTKDFSRWLHDAFDLRQRSDYVRDFKV

Solvent-accessible surface area (backbone atoms only — not comparable to full-atom values): 5630 Å² total; per-residue (Å²): 131,86,49,72,70,45,51,52,49,28,52,55,23,42,51,52,12,52,56,24,40,54,51,13,51,56,27,44,79,66,72,36,52,59,60,11,42,42,25,42,32,49,14,54,50,26,43,49,52,22,56,33,38,78,70,77,44,86,70,91,48,69,73,55,45,53,54,47,45,40,60,75,31,32,71,76,60,77,38,60,68,62,64,52,51,54,52,53,50,34,49,52,52,25,53,44,55,75,66,56,76,87,75,80,125

pLDDT: mean 93.94, std 10.78, range [43.69, 98.88]

Mean predicted aligned error: 3.83 Å